Protein AF-O99640-F1 (afdb_monomer_lite)

InterPro domains:
  IPR000883 Cytochrome c oxidase subunit I [PF00115] (2-110)
  IPR000883 Cytochrome c oxidase subunit I [PR01165] (16-35)
  IPR000883 Cytochrome c oxidase subunit I [PR01165] (67-88)
  IPR000883 Cytochrome c oxidase subunit I [PTHR10422] (2-111)
  IPR023616 Cytochrome c oxidase-like, subunit I domain [PS50855] (1-111)
  IPR036927 Cytochrome c oxidase-like, subunit I superfamily [G3DSA:1.20.210.10] (1-111)
  IPR036927 Cytochrome c oxidase-like, subunit I superfamily [SSF81442] (1-111)

Structure (mmCIF, N/CA/C/O backbone):
data_AF-O99640-F1
#
_entry.id   AF-O99640-F1
#
loop_
_atom_site.group_PDB
_atom_site.id
_atom_site.type_symbol
_atom_site.label_atom_id
_atom_site.label_alt_id
_atom_site.label_comp_id
_atom_site.label_asym_id
_atom_site.label_entity_id
_atom_site.label_seq_id
_atom_site.pdbx_PDB_ins_code
_atom_site.Cartn_x
_atom_site.Cartn_y
_atom_site.Cartn_z
_atom_site.occupancy
_atom_site.B_iso_or_equiv
_atom_site.auth_seq_id
_atom_site.auth_comp_id
_atom_site.auth_asym_id
_atom_site.auth_atom_id
_atom_site.pdbx_PDB_model_num
ATOM 1 N N . ILE A 1 1 ? 5.731 -0.759 16.938 1.00 80.69 1 ILE A N 1
ATOM 2 C CA . ILE A 1 1 ? 4.527 -1.457 17.458 1.00 80.69 1 ILE A CA 1
ATOM 3 C C . ILE A 1 1 ? 4.908 -2.776 18.125 1.00 80.69 1 ILE A C 1
ATOM 5 O O . ILE A 1 1 ? 4.729 -2.868 19.325 1.00 80.69 1 ILE A O 1
ATOM 9 N N . MET A 1 2 ? 5.497 -3.751 17.421 1.00 82.88 2 MET A N 1
ATOM 10 C CA . MET A 1 2 ? 5.806 -5.064 18.022 1.00 82.88 2 MET A CA 1
ATOM 11 C C . MET A 1 2 ? 6.906 -5.028 19.103 1.00 82.88 2 MET A C 1
ATOM 13 O O . MET A 1 2 ? 6.717 -5.587 20.174 1.00 82.88 2 MET A O 1
ATOM 17 N N . MET A 1 3 ? 8.024 -4.329 18.862 1.00 84.38 3 MET A N 1
ATOM 18 C CA . MET A 1 3 ? 9.178 -4.340 19.784 1.00 84.38 3 MET A CA 1
ATOM 19 C C . MET A 1 3 ? 9.044 -3.413 21.000 1.00 84.38 3 MET A C 1
ATOM 21 O O . MET A 1 3 ? 9.563 -3.714 22.065 1.00 84.38 3 MET A O 1
ATOM 25 N N . MET A 1 4 ? 8.370 -2.271 20.844 1.00 85.25 4 MET A N 1
ATOM 26 C CA . MET A 1 4 ? 8.261 -1.238 21.891 1.00 85.25 4 MET A CA 1
ATOM 27 C C . MET A 1 4 ? 6.910 -1.277 22.622 1.00 85.25 4 MET A C 1
ATOM 29 O O . MET A 1 4 ? 6.537 -0.311 23.286 1.00 85.25 4 MET A O 1
ATOM 33 N N . LYS A 1 5 ? 6.141 -2.363 22.469 1.00 87.06 5 LYS A N 1
ATOM 34 C CA . LYS A 1 5 ? 4.891 -2.553 23.209 1.00 87.06 5 LYS A CA 1
ATOM 35 C C . LYS A 1 5 ? 5.214 -2.753 24.689 1.00 87.06 5 LYS A C 1
ATOM 37 O O . LYS A 1 5 ? 6.148 -3.476 25.022 1.00 87.06 5 LYS A O 1
ATOM 42 N N . ASN A 1 6 ? 4.406 -2.174 25.574 1.00 84.88 6 ASN A N 1
ATOM 43 C CA . ASN A 1 6 ? 4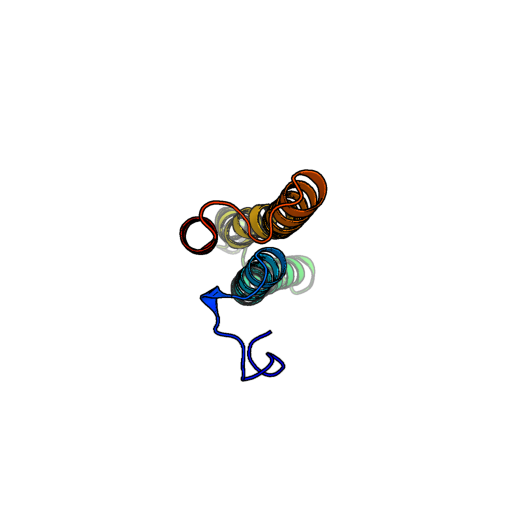.485 -2.509 26.990 1.00 84.88 6 ASN A CA 1
ATOM 44 C C . ASN A 1 6 ? 4.209 -4.012 27.179 1.00 84.88 6 ASN A C 1
ATOM 46 O O . ASN A 1 6 ? 3.172 -4.509 26.735 1.00 84.88 6 ASN A O 1
ATOM 50 N N . TYR A 1 7 ? 5.131 -4.732 27.818 1.00 80.44 7 TYR A N 1
ATOM 51 C CA . TYR A 1 7 ? 5.048 -6.189 27.972 1.00 80.44 7 TYR A CA 1
ATOM 52 C C . TYR A 1 7 ? 3.815 -6.645 28.763 1.00 80.44 7 TYR A C 1
ATOM 54 O O . TYR A 1 7 ? 3.377 -7.777 28.594 1.00 80.44 7 TYR A O 1
ATOM 62 N N . SER A 1 8 ? 3.234 -5.768 29.589 1.00 85.44 8 SER A N 1
ATOM 63 C CA . SER A 1 8 ? 2.024 -6.054 30.365 1.00 85.44 8 SER A CA 1
ATOM 64 C C . SER A 1 8 ? 0.724 -6.044 29.552 1.00 85.44 8 SER A C 1
ATOM 66 O O . SER A 1 8 ? -0.290 -6.524 30.052 1.00 85.44 8 SER A O 1
ATOM 68 N N . LEU A 1 9 ? 0.726 -5.497 28.330 1.00 84.94 9 LEU A N 1
ATOM 69 C CA . LEU A 1 9 ? -0.459 -5.426 27.473 1.00 84.94 9 LEU A CA 1
ATOM 70 C C . LEU A 1 9 ? -0.468 -6.575 26.465 1.00 84.94 9 LEU A C 1
ATOM 72 O O . LEU A 1 9 ? 0.485 -6.762 25.701 1.00 84.94 9 LEU A O 1
ATOM 76 N N . ASN A 1 10 ? -1.582 -7.299 26.381 1.00 86.06 10 ASN A N 1
ATOM 77 C CA . ASN A 1 10 ? -1.797 -8.268 25.307 1.00 86.06 10 ASN A CA 1
ATOM 78 C C . ASN A 1 10 ? -2.014 -7.553 23.964 1.00 86.06 10 ASN A C 1
ATOM 80 O O . ASN A 1 10 ? -2.363 -6.376 23.918 1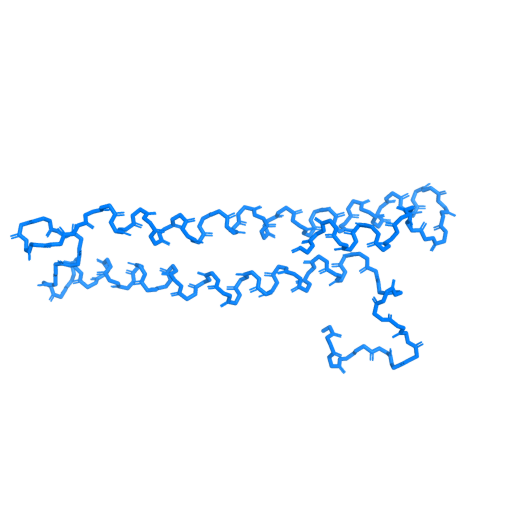.00 86.06 10 ASN A O 1
ATOM 84 N N . TYR A 1 11 ? -1.771 -8.246 22.847 1.00 84.19 11 TYR A N 1
ATOM 85 C CA . TYR A 1 11 ? -1.961 -7.656 21.512 1.00 84.19 11 TYR A CA 1
ATOM 86 C C . TYR A 1 11 ? -3.422 -7.257 21.247 1.00 84.19 11 TYR A C 1
ATOM 88 O O . TYR A 1 11 ? -3.676 -6.219 20.639 1.00 84.19 11 TYR A O 1
ATOM 96 N N . ASP A 1 12 ? -4.365 -8.001 21.817 1.00 83.50 12 ASP A N 1
ATOM 97 C CA . ASP A 1 12 ? -5.803 -7.728 21.729 1.00 83.50 12 ASP A CA 1
ATOM 98 C C . ASP A 1 12 ? -6.235 -6.466 22.491 1.00 83.50 12 ASP A C 1
ATOM 100 O O . ASP A 1 12 ? -7.320 -5.942 22.265 1.00 83.50 12 ASP A O 1
ATOM 104 N N . GLN A 1 13 ? -5.390 -5.968 23.399 1.00 83.75 13 GLN A N 1
ATOM 105 C CA . GLN A 1 13 ? -5.651 -4.782 24.225 1.00 83.75 13 GLN A CA 1
ATOM 106 C C . GLN A 1 13 ? -5.021 -3.511 23.644 1.00 83.75 13 GLN A C 1
ATOM 108 O O . GLN A 1 13 ? -5.107 -2.437 24.237 1.00 83.75 13 GLN A O 1
ATOM 113 N N . ILE A 1 14 ? -4.346 -3.617 22.499 1.00 88.38 14 ILE A N 1
ATOM 114 C CA . ILE A 1 14 ? -3.785 -2.460 21.809 1.00 88.38 14 ILE A CA 1
ATOM 115 C C . ILE A 1 14 ? -4.920 -1.681 21.134 1.00 88.38 14 ILE A C 1
ATOM 117 O O . ILE A 1 14 ? -5.827 -2.264 20.543 1.00 88.38 14 ILE A O 1
ATOM 121 N N . ASN A 1 15 ? -4.832 -0.349 21.166 1.00 88.75 15 ASN A N 1
ATOM 122 C CA . ASN A 1 15 ? -5.763 0.533 20.465 1.00 88.75 15 ASN A CA 1
ATOM 123 C C . ASN A 1 15 ? -5.879 0.191 18.969 1.00 88.75 15 ASN A C 1
ATOM 125 O O . ASN A 1 15 ? -4.867 0.002 18.287 1.00 88.75 15 ASN A O 1
ATOM 129 N N . LEU A 1 16 ? -7.102 0.255 18.436 1.00 91.88 16 LEU A N 1
ATOM 130 C CA . LEU A 1 16 ? -7.400 0.011 17.017 1.00 91.88 16 LEU A CA 1
ATOM 131 C C . LEU A 1 16 ? -6.588 0.883 16.062 1.00 91.88 16 LEU A C 1
ATOM 133 O O . LEU A 1 16 ? -6.171 0.400 15.018 1.00 91.88 16 LEU A O 1
ATOM 137 N N . PHE A 1 17 ? -6.283 2.128 16.437 1.00 93.38 17 PHE A N 1
ATOM 138 C CA . PHE A 1 17 ? -5.411 2.988 15.636 1.00 93.38 17 PHE A CA 1
ATOM 139 C C . PHE A 1 17 ? -3.994 2.420 15.475 1.00 93.38 17 PHE A C 1
ATOM 141 O O . PHE A 1 17 ? -3.406 2.462 14.397 1.00 93.38 17 PHE A O 1
ATOM 148 N N . SER A 1 18 ? -3.424 1.839 16.533 1.00 92.50 18 SER A N 1
ATOM 149 C CA . SER A 1 18 ? -2.108 1.214 16.409 1.00 92.50 18 SER A CA 1
ATOM 150 C C . SER A 1 18 ? -2.188 -0.077 15.592 1.00 92.50 18 SER A C 1
ATOM 152 O O . SER A 1 18 ? -1.229 -0.389 14.890 1.00 92.50 18 SER A O 1
ATOM 154 N N . TRP A 1 19 ? -3.303 -0.811 15.646 1.00 94.12 19 TRP A N 1
ATOM 155 C CA . TRP A 1 19 ? -3.544 -1.953 14.760 1.00 94.12 19 TRP A CA 1
ATOM 156 C C . TRP A 1 19 ? -3.654 -1.532 13.294 1.00 94.12 19 TRP A C 1
ATOM 158 O O . TRP A 1 19 ? -2.946 -2.097 12.461 1.00 94.12 19 TRP A O 1
ATOM 168 N N . SER A 1 20 ? -4.438 -0.494 12.986 1.00 95.38 20 SER A N 1
ATOM 169 C CA . SER A 1 20 ? -4.563 0.023 11.622 1.00 95.38 20 SER A CA 1
ATOM 170 C C . SER A 1 20 ? -3.209 0.463 11.072 1.00 95.38 20 SER A C 1
ATOM 172 O O . SER A 1 20 ? -2.852 0.088 9.961 1.00 95.38 20 SER A O 1
ATOM 174 N N . VAL A 1 21 ? -2.395 1.168 11.871 1.00 95.75 21 VAL A N 1
ATOM 175 C CA . VAL A 1 21 ? -1.041 1.569 11.455 1.00 95.75 21 VAL A CA 1
ATOM 176 C C . VAL A 1 21 ? -0.143 0.346 11.218 1.00 95.75 21 VAL A C 1
ATOM 178 O O . VAL A 1 21 ? 0.589 0.308 10.231 1.00 95.75 21 VAL A O 1
ATOM 181 N N . CYS A 1 22 ? -0.220 -0.688 12.061 1.00 94.94 22 CYS A N 1
ATOM 182 C CA . CYS A 1 22 ? 0.537 -1.929 11.860 1.00 94.94 22 CYS A CA 1
ATOM 183 C C . CYS A 1 22 ? 0.233 -2.563 10.492 1.00 94.94 22 CYS A C 1
ATOM 185 O O . CYS A 1 22 ? 1.152 -2.869 9.733 1.00 94.94 22 CYS A O 1
ATOM 187 N N . ILE A 1 23 ? -1.054 -2.687 10.156 1.00 95.62 23 ILE A N 1
ATOM 188 C CA . ILE A 1 23 ? -1.518 -3.273 8.892 1.00 95.62 23 ILE A CA 1
ATOM 189 C C . ILE A 1 23 ? -1.096 -2.398 7.708 1.00 95.62 23 ILE A C 1
ATOM 191 O O . ILE A 1 23 ? -0.564 -2.919 6.729 1.00 95.62 23 ILE A O 1
ATOM 195 N N . THR A 1 24 ? -1.212 -1.067 7.813 1.00 96.75 24 THR A N 1
ATOM 196 C CA . THR A 1 24 ? -0.735 -0.172 6.742 1.00 96.75 24 THR A CA 1
ATOM 197 C C . THR A 1 24 ? 0.756 -0.306 6.464 1.00 96.75 24 THR A C 1
ATOM 199 O O . THR A 1 24 ? 1.160 -0.260 5.307 1.00 96.75 24 THR A O 1
ATOM 202 N N . VAL A 1 25 ? 1.583 -0.514 7.493 1.00 96.44 25 VAL A N 1
ATOM 203 C CA . VAL A 1 25 ? 3.029 -0.697 7.314 1.00 96.44 25 VAL A CA 1
ATOM 204 C C . VAL A 1 25 ? 3.323 -2.021 6.610 1.00 96.44 25 VAL A C 1
ATOM 206 O O . VAL A 1 25 ? 4.193 -2.059 5.743 1.00 96.44 25 VAL A O 1
ATOM 209 N N . ILE A 1 26 ? 2.585 -3.087 6.933 1.00 96.75 26 ILE A N 1
ATOM 210 C CA . ILE A 1 26 ? 2.707 -4.377 6.239 1.00 96.75 26 ILE A CA 1
ATOM 211 C C . ILE A 1 26 ? 2.317 -4.225 4.760 1.00 96.75 26 ILE A C 1
ATOM 213 O O . ILE A 1 26 ? 3.073 -4.652 3.888 1.00 96.75 26 ILE A O 1
ATOM 217 N N . LEU A 1 27 ? 1.189 -3.567 4.467 1.00 96.88 27 LEU A N 1
ATOM 218 C CA . LEU A 1 27 ? 0.750 -3.299 3.092 1.00 96.88 27 LEU A CA 1
ATOM 219 C C . LEU A 1 27 ? 1.774 -2.462 2.319 1.00 96.88 27 LEU A C 1
ATOM 221 O O . LEU A 1 27 ? 2.103 -2.800 1.183 1.00 96.88 27 LEU A O 1
ATOM 225 N N . LEU A 1 28 ? 2.317 -1.404 2.928 1.00 96.62 28 LEU A N 1
ATOM 226 C CA . LEU A 1 28 ? 3.359 -0.572 2.321 1.00 96.62 28 LEU A CA 1
ATOM 227 C C . LEU A 1 28 ? 4.618 -1.384 2.011 1.00 96.62 28 LEU A C 1
ATOM 229 O O . LEU A 1 28 ? 5.135 -1.297 0.901 1.00 96.62 28 LEU A O 1
ATOM 233 N N . LEU A 1 29 ? 5.091 -2.194 2.962 1.00 97.06 29 LEU A N 1
ATOM 234 C CA . LEU A 1 29 ? 6.303 -3.000 2.799 1.00 97.06 29 LEU A CA 1
ATOM 235 C C . LEU A 1 29 ? 6.185 -3.988 1.630 1.00 97.06 29 LEU A C 1
ATOM 237 O O . LEU A 1 29 ? 7.157 -4.196 0.909 1.00 97.06 29 LEU A O 1
ATOM 241 N N . LEU A 1 30 ? 5.003 -4.580 1.440 1.00 96.88 30 LEU A N 1
ATOM 242 C CA . LEU A 1 30 ? 4.748 -5.545 0.368 1.00 96.88 30 LEU A CA 1
ATOM 243 C C . LEU A 1 30 ? 4.469 -4.879 -0.988 1.00 96.88 30 LEU A C 1
ATOM 245 O O . LEU A 1 30 ? 4.858 -5.422 -2.020 1.00 96.88 30 LEU A O 1
ATOM 249 N N . SER A 1 31 ? 3.805 -3.721 -1.005 1.00 96.31 31 SER A N 1
ATOM 250 C CA . SER A 1 31 ? 3.331 -3.087 -2.247 1.00 96.31 31 SER A CA 1
ATOM 251 C C . SER A 1 31 ? 4.317 -2.084 -2.857 1.00 96.31 31 SER A C 1
ATOM 253 O O . SER A 1 31 ? 4.457 -2.036 -4.080 1.00 96.31 31 SER A O 1
ATOM 255 N N . LEU A 1 32 ? 5.045 -1.308 -2.043 1.00 96.44 32 LEU A N 1
ATOM 256 C CA . LEU A 1 32 ? 5.968 -0.274 -2.536 1.00 96.44 32 LEU A CA 1
ATOM 257 C C . LEU A 1 32 ? 7.096 -0.801 -3.441 1.00 96.44 32 LEU A C 1
ATOM 259 O O . LEU A 1 32 ? 7.389 -0.136 -4.440 1.00 96.44 32 LEU A O 1
ATOM 263 N N . PRO A 1 33 ? 7.736 -1.959 -3.166 1.00 97.69 33 PRO A N 1
ATOM 264 C CA . PRO A 1 33 ? 8.794 -2.475 -4.034 1.00 97.69 33 PRO A CA 1
ATOM 265 C C . PRO A 1 33 ? 8.319 -2.731 -5.468 1.00 97.69 33 PRO A C 1
ATOM 267 O O . PRO A 1 33 ? 9.084 -2.539 -6.413 1.00 97.69 33 PRO A O 1
ATOM 270 N N . VAL A 1 34 ? 7.051 -3.118 -5.642 1.00 97.94 34 VAL A N 1
ATOM 271 C CA . VAL A 1 34 ? 6.470 -3.403 -6.960 1.00 97.94 34 VAL A CA 1
ATOM 272 C C . VAL A 1 34 ? 6.308 -2.123 -7.775 1.00 97.94 34 VAL A C 1
ATOM 274 O O . VAL A 1 34 ? 6.715 -2.087 -8.937 1.00 97.94 34 VAL A O 1
ATOM 277 N N . LEU A 1 35 ? 5.806 -1.045 -7.162 1.00 97.44 35 LEU A N 1
ATOM 278 C CA . LEU A 1 35 ? 5.726 0.257 -7.827 1.00 97.44 35 LEU A CA 1
ATOM 279 C C . LEU A 1 35 ? 7.120 0.791 -8.181 1.00 97.44 35 LEU A C 1
ATOM 281 O O . LEU A 1 35 ? 7.333 1.270 -9.296 1.00 97.44 35 LEU A O 1
ATOM 285 N N . ALA A 1 36 ? 8.076 0.693 -7.253 1.00 98.00 36 ALA A N 1
ATOM 286 C CA . ALA A 1 36 ? 9.453 1.115 -7.503 1.00 98.00 36 ALA A CA 1
ATOM 287 C C . ALA A 1 36 ? 10.063 0.352 -8.694 1.00 98.00 36 ALA A C 1
ATOM 289 O O . ALA A 1 36 ? 10.689 0.961 -9.565 1.00 98.00 36 ALA A O 1
ATOM 290 N N . GLY A 1 37 ? 9.817 -0.958 -8.788 1.00 98.06 37 GLY A N 1
ATOM 291 C CA . GLY A 1 37 ? 10.162 -1.775 -9.953 1.00 98.06 37 GLY A CA 1
ATOM 292 C C . GLY A 1 37 ? 9.504 -1.284 -11.248 1.00 98.06 37 GLY A C 1
ATOM 293 O O . GLY A 1 37 ? 10.180 -1.098 -12.256 1.00 98.06 37 GLY A O 1
ATOM 294 N N . ALA A 1 38 ? 8.199 -1.005 -11.228 1.00 97.44 38 ALA A N 1
ATOM 295 C CA . ALA A 1 38 ? 7.467 -0.520 -12.402 1.00 97.44 38 ALA A CA 1
ATOM 296 C C . ALA A 1 38 ? 8.005 0.820 -12.930 1.00 97.44 38 ALA A C 1
ATOM 298 O O . ALA A 1 38 ? 8.232 0.980 -14.130 1.00 97.44 38 ALA A O 1
ATOM 299 N N . ILE A 1 39 ? 8.237 1.783 -12.033 1.00 97.88 39 ILE A N 1
ATOM 300 C CA . ILE A 1 39 ? 8.739 3.115 -12.395 1.00 97.88 39 ILE A CA 1
ATOM 301 C C . ILE A 1 39 ? 10.190 3.038 -12.874 1.00 97.88 39 ILE A C 1
ATOM 303 O O . ILE A 1 39 ? 10.545 3.721 -13.832 1.00 97.88 39 ILE A O 1
ATOM 307 N N . THR A 1 40 ? 11.030 2.206 -12.251 1.00 98.06 40 THR A N 1
ATOM 308 C CA . THR A 1 40 ? 12.413 2.012 -12.716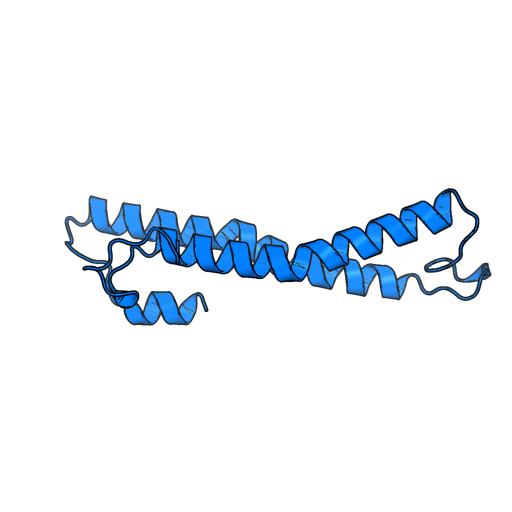 1.00 98.06 40 THR A CA 1
ATOM 309 C C . THR A 1 40 ? 12.450 1.388 -14.105 1.00 98.06 40 THR A C 1
ATOM 311 O O . THR A 1 40 ? 13.116 1.945 -14.970 1.00 98.06 40 THR A O 1
ATOM 314 N N . MET A 1 41 ? 11.677 0.332 -14.375 1.00 97.81 41 MET A N 1
ATOM 315 C CA . MET A 1 41 ? 11.555 -0.228 -15.731 1.00 97.81 41 MET A CA 1
ATOM 316 C C . MET A 1 41 ? 11.097 0.828 -16.747 1.00 97.81 41 MET A C 1
ATOM 318 O O . MET A 1 41 ? 11.685 0.947 -17.819 1.00 97.81 41 MET A O 1
ATOM 322 N N . LEU A 1 42 ? 10.127 1.673 -16.382 1.00 97.62 42 LEU A N 1
ATOM 323 C CA . LEU A 1 42 ? 9.653 2.751 -17.254 1.00 97.62 42 LEU A CA 1
ATOM 324 C C . LEU A 1 42 ? 10.743 3.803 -17.509 1.00 97.62 42 LEU A C 1
ATOM 326 O O . LEU A 1 42 ? 10.869 4.330 -18.613 1.00 97.62 42 LEU A O 1
ATOM 330 N N . LEU A 1 43 ? 11.543 4.127 -16.492 1.00 98.31 43 LEU A N 1
ATOM 331 C CA . LEU A 1 43 ? 12.667 5.052 -16.617 1.00 98.31 43 LEU A CA 1
ATOM 332 C C . LEU A 1 43 ? 13.752 4.477 -17.538 1.00 98.31 43 LEU A C 1
ATOM 334 O O . LEU A 1 43 ? 14.343 5.231 -18.314 1.00 98.31 43 LEU A O 1
ATOM 338 N N . PHE A 1 44 ? 13.979 3.163 -17.486 1.00 97.75 44 PHE A N 1
ATOM 339 C CA . PHE A 1 44 ? 14.885 2.452 -18.385 1.00 97.75 44 PHE A CA 1
ATOM 340 C C . PHE A 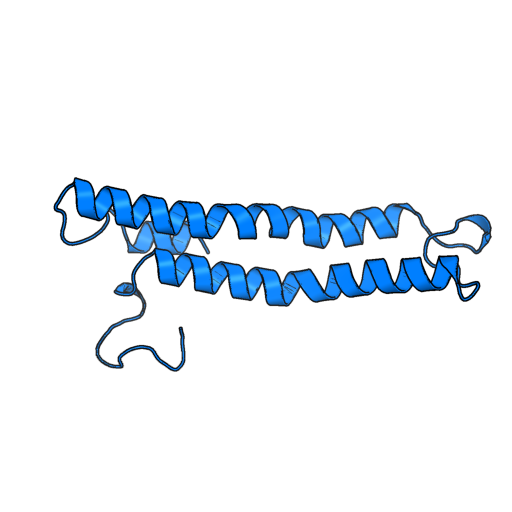1 44 ? 14.402 2.459 -19.836 1.00 97.75 44 PHE A C 1
ATOM 342 O O . PHE A 1 44 ? 15.190 2.805 -20.718 1.00 97.75 44 PHE A O 1
ATOM 349 N N . ASP A 1 45 ? 13.112 2.227 -20.081 1.00 96.94 45 ASP A N 1
ATOM 350 C CA . ASP A 1 45 ? 12.561 2.295 -21.441 1.00 96.94 45 ASP A CA 1
ATOM 351 C C . ASP A 1 45 ? 12.706 3.700 -22.035 1.00 96.94 45 ASP A C 1
ATOM 353 O O . ASP A 1 45 ? 12.996 3.869 -23.217 1.00 96.94 45 ASP A O 1
ATOM 357 N N . ARG A 1 46 ? 12.579 4.736 -21.198 1.00 96.25 46 ARG A N 1
ATOM 358 C CA . ARG A 1 46 ? 12.684 6.133 -21.643 1.00 96.25 46 ARG A CA 1
ATOM 359 C C . ARG A 1 46 ? 14.112 6.623 -21.869 1.00 96.25 46 ARG A C 1
ATOM 361 O O . ARG A 1 46 ? 14.295 7.519 -22.686 1.00 96.25 46 ARG A O 1
ATOM 368 N N . ASN A 1 47 ? 15.094 6.118 -21.119 1.00 97.38 47 ASN A N 1
ATOM 369 C CA . ASN A 1 47 ? 16.434 6.722 -21.065 1.00 97.38 47 ASN A CA 1
ATOM 370 C C . ASN A 1 47 ? 17.581 5.777 -21.449 1.00 97.38 47 ASN A C 1
ATOM 372 O O . ASN A 1 47 ? 18.670 6.252 -21.760 1.00 97.38 47 ASN A O 1
ATOM 376 N N . PHE A 1 48 ? 17.366 4.461 -21.413 1.00 96.50 48 PHE A N 1
ATOM 377 C CA . PHE A 1 48 ? 18.412 3.450 -21.597 1.00 96.50 48 PHE A CA 1
ATOM 378 C C . PHE A 1 48 ? 18.113 2.469 -22.745 1.00 96.50 48 PHE A C 1
ATOM 380 O O . PHE A 1 48 ? 18.782 1.444 -22.854 1.00 96.50 48 PHE A O 1
ATOM 387 N N . ASN A 1 49 ? 17.155 2.797 -23.624 1.00 94.69 49 ASN A N 1
ATOM 388 C CA . ASN A 1 49 ? 16.762 1.997 -24.794 1.00 94.69 49 ASN A CA 1
ATOM 389 C C . ASN A 1 49 ? 16.380 0.540 -24.459 1.00 94.69 49 ASN A C 1
ATOM 391 O O . ASN A 1 49 ? 16.594 -0.363 -25.270 1.00 94.69 49 ASN A O 1
ATOM 395 N N . THR A 1 50 ? 15.836 0.292 -23.264 1.00 96.56 50 THR A N 1
ATOM 396 C CA . THR A 1 50 ? 15.167 -0.984 -22.972 1.00 96.56 50 THR A CA 1
ATOM 397 C C . THR A 1 50 ? 13.749 -0.979 -23.545 1.00 96.56 50 THR A C 1
ATOM 399 O O . THR A 1 50 ? 13.269 0.042 -24.032 1.00 96.56 50 THR A O 1
ATOM 402 N N . SER A 1 51 ? 13.090 -2.136 -23.531 1.00 96.44 51 SER A N 1
ATOM 403 C CA . SER A 1 51 ? 11.734 -2.305 -24.068 1.00 96.44 51 SER A CA 1
ATOM 404 C C . SER A 1 51 ? 10.893 -3.239 -23.194 1.00 96.44 51 SER A C 1
ATOM 406 O O . SER A 1 51 ? 10.357 -4.242 -23.655 1.00 96.44 51 SER A O 1
ATOM 408 N N . PHE A 1 52 ? 10.776 -2.926 -21.903 1.00 96.75 52 PHE A N 1
ATOM 409 C CA . PHE A 1 52 ? 9.898 -3.661 -20.986 1.00 96.75 52 PHE A CA 1
ATOM 410 C C . PHE A 1 52 ? 8.415 -3.479 -21.347 1.00 96.75 52 PHE A C 1
ATOM 412 O O . PHE A 1 52 ? 7.646 -4.441 -21.313 1.00 96.75 52 PHE A O 1
ATOM 419 N N . PHE A 1 53 ? 8.017 -2.259 -21.713 1.00 97.38 53 PHE A N 1
ATOM 420 C CA . PHE A 1 53 ? 6.627 -1.883 -21.986 1.00 97.38 53 PHE A CA 1
ATOM 421 C C . PHE A 1 53 ? 6.371 -1.458 -23.438 1.00 97.38 53 PHE A C 1
ATOM 423 O O . PHE A 1 53 ? 5.218 -1.232 -23.793 1.00 97.38 53 PHE A O 1
ATOM 430 N N . ASP A 1 54 ? 7.406 -1.329 -24.275 1.00 95.44 54 ASP A N 1
ATOM 431 C CA . ASP A 1 54 ? 7.270 -0.923 -25.682 1.00 95.44 54 ASP A CA 1
ATOM 432 C C . ASP A 1 54 ? 7.000 -2.132 -26.608 1.00 95.44 54 ASP A C 1
ATOM 434 O O . ASP A 1 54 ? 7.891 -2.975 -26.778 1.00 95.44 54 ASP A O 1
ATOM 438 N N . PRO A 1 55 ? 5.826 -2.212 -27.273 1.00 94.62 55 PRO A N 1
ATOM 439 C CA . PRO A 1 55 ? 5.505 -3.289 -28.211 1.00 94.62 55 PRO A CA 1
ATOM 440 C C . PRO A 1 55 ? 6.483 -3.412 -29.380 1.00 94.62 55 PRO A C 1
ATOM 442 O O . PRO A 1 55 ? 6.667 -4.510 -29.905 1.00 94.62 55 PRO A O 1
ATOM 445 N N . MET A 1 56 ? 7.123 -2.314 -29.803 1.00 94.56 56 MET A N 1
ATOM 446 C CA . MET A 1 56 ? 8.073 -2.341 -30.922 1.00 94.56 56 MET A CA 1
ATOM 447 C C . MET A 1 56 ? 9.337 -3.147 -30.591 1.00 94.56 56 MET A C 1
ATOM 449 O O . MET A 1 56 ? 9.950 -3.716 -31.493 1.00 94.56 56 MET A O 1
ATOM 453 N N . GLY A 1 57 ? 9.704 -3.228 -29.307 1.00 92.75 57 GLY A N 1
ATOM 454 C CA . GLY A 1 57 ? 10.806 -4.053 -28.803 1.00 92.75 57 GLY A CA 1
ATOM 455 C C . GLY A 1 57 ? 10.372 -5.403 -28.220 1.00 92.75 57 GLY A C 1
ATOM 456 O O . GLY A 1 57 ? 11.214 -6.137 -27.711 1.00 92.75 57 GLY A O 1
ATOM 457 N N . GLY A 1 58 ? 9.081 -5.749 -28.306 1.00 94.06 58 GLY A N 1
ATOM 458 C CA . GLY A 1 58 ? 8.517 -6.985 -27.751 1.00 94.06 58 GLY A CA 1
ATOM 459 C C . GLY A 1 58 ? 8.030 -6.887 -26.300 1.00 94.06 58 GLY A C 1
ATOM 460 O O . GLY A 1 58 ? 7.678 -7.914 -25.720 1.00 94.06 58 GLY A O 1
ATOM 461 N N . GLY A 1 59 ? 8.000 -5.684 -25.719 1.00 96.12 59 GLY A N 1
ATOM 462 C CA . GLY A 1 59 ? 7.408 -5.412 -24.409 1.00 96.12 59 GLY A CA 1
ATOM 463 C C . GLY A 1 59 ? 5.877 -5.364 -24.434 1.00 96.12 59 GLY A C 1
ATOM 464 O O . GLY A 1 59 ? 5.252 -5.363 -25.496 1.00 96.12 59 GLY A O 1
ATOM 465 N N . ASP A 1 60 ? 5.262 -5.296 -23.250 1.00 97.19 60 ASP A N 1
ATOM 466 C CA . ASP A 1 60 ? 3.800 -5.263 -23.098 1.00 97.19 60 ASP A CA 1
ATOM 467 C C . ASP A 1 60 ? 3.340 -4.089 -22.207 1.00 97.19 60 ASP A C 1
ATOM 469 O O . ASP A 1 60 ? 3.603 -4.087 -21.000 1.00 97.19 60 ASP A O 1
ATOM 473 N N . PRO A 1 61 ? 2.600 -3.100 -22.742 1.00 95.62 61 PRO A N 1
ATOM 474 C CA . PRO A 1 61 ? 2.019 -2.014 -21.952 1.00 95.62 61 PRO A CA 1
ATOM 475 C C . PRO A 1 61 ? 1.052 -2.483 -20.851 1.00 95.62 61 PRO A C 1
ATOM 477 O O . PRO A 1 61 ? 0.859 -1.778 -19.857 1.00 95.62 61 PRO A O 1
ATOM 480 N N . ILE A 1 62 ? 0.423 -3.654 -21.004 1.00 98.00 62 ILE A N 1
ATOM 481 C CA . ILE A 1 62 ? -0.521 -4.211 -20.020 1.00 98.00 62 ILE A CA 1
ATOM 482 C C . ILE A 1 62 ? 0.226 -4.662 -18.758 1.00 98.00 62 ILE A C 1
ATOM 484 O O . ILE A 1 62 ? -0.299 -4.530 -17.649 1.00 98.00 62 ILE A O 1
ATOM 488 N N . LEU A 1 63 ? 1.486 -5.089 -18.887 1.00 97.25 63 LEU A N 1
ATOM 489 C CA . LEU A 1 63 ? 2.340 -5.406 -17.741 1.00 97.25 63 LEU A CA 1
ATOM 490 C C . LEU A 1 63 ? 2.473 -4.208 -16.793 1.00 97.25 63 LEU A C 1
ATOM 492 O O . LEU A 1 63 ? 2.366 -4.375 -15.577 1.00 97.25 63 LEU A O 1
ATOM 496 N N . TYR A 1 64 ? 2.642 -2.993 -17.329 1.00 97.44 64 TYR A N 1
ATOM 497 C CA . TYR A 1 64 ? 2.700 -1.787 -16.500 1.00 97.44 64 TYR A CA 1
ATOM 498 C C . TYR A 1 64 ? 1.400 -1.583 -15.718 1.00 97.44 64 TYR A C 1
ATOM 500 O O . TYR A 1 64 ? 1.445 -1.252 -14.536 1.00 97.44 64 TYR A O 1
ATOM 508 N N . GLN A 1 65 ? 0.242 -1.831 -16.341 1.00 97.56 65 GLN A N 1
ATOM 509 C CA . GLN A 1 65 ? -1.051 -1.725 -15.659 1.00 97.56 65 GLN A CA 1
ATOM 510 C C . GLN A 1 65 ? -1.154 -2.717 -14.502 1.00 97.56 65 GLN A C 1
ATOM 512 O O . GLN A 1 65 ? -1.588 -2.334 -13.418 1.00 97.56 65 GLN A O 1
ATOM 517 N N . HIS A 1 66 ? -0.720 -3.965 -14.698 1.00 98.00 66 HIS A N 1
ATOM 518 C CA . HIS A 1 66 ? -0.707 -4.958 -13.626 1.00 98.00 66 HIS A CA 1
ATOM 519 C C . HIS A 1 66 ? 0.199 -4.541 -12.469 1.00 98.00 66 HIS A C 1
ATOM 521 O O . HIS A 1 66 ? -0.235 -4.590 -11.321 1.00 98.00 66 HIS A O 1
ATOM 527 N N . LEU A 1 67 ? 1.424 -4.090 -12.749 1.00 97.56 67 LEU A N 1
ATOM 528 C CA . LEU A 1 67 ? 2.356 -3.654 -11.706 1.00 97.56 67 LEU A CA 1
ATOM 529 C C . LEU A 1 67 ? 1.863 -2.398 -10.979 1.00 97.56 67 LEU A C 1
ATOM 531 O O . LEU A 1 67 ? 1.971 -2.306 -9.757 1.00 97.56 67 LEU A O 1
ATOM 535 N N . PHE A 1 68 ? 1.288 -1.450 -11.721 1.00 97.62 68 PHE A N 1
ATOM 536 C CA . PHE A 1 68 ? 0.721 -0.232 -11.159 1.00 97.62 68 PHE A CA 1
ATOM 537 C C . PHE A 1 68 ? -0.468 -0.548 -10.252 1.00 97.62 68 PHE A C 1
ATOM 539 O O . PHE A 1 68 ? -0.483 -0.124 -9.101 1.00 97.62 68 PHE A O 1
ATOM 546 N N . TRP A 1 69 ? -1.439 -1.335 -10.721 1.00 97.81 69 TRP A N 1
ATOM 547 C CA . TRP A 1 69 ? -2.633 -1.667 -9.939 1.00 97.81 69 TRP A CA 1
ATOM 548 C C . TRP A 1 69 ? -2.369 -2.653 -8.802 1.00 97.81 69 TRP A C 1
ATOM 550 O O . TRP A 1 69 ? -3.083 -2.606 -7.798 1.00 97.81 69 TRP A O 1
ATOM 560 N N . PHE A 1 70 ? -1.320 -3.478 -8.901 1.00 97.31 70 PHE A N 1
ATOM 561 C CA . PHE A 1 70 ? -0.841 -4.283 -7.777 1.00 97.31 70 PHE A CA 1
ATOM 562 C C . PHE A 1 70 ? -0.461 -3.408 -6.578 1.00 97.31 70 PHE A C 1
ATOM 564 O O . PHE A 1 70 ? -0.692 -3.808 -5.443 1.00 97.31 70 PHE A O 1
ATOM 571 N N . PHE A 1 71 ? 0.077 -2.207 -6.814 1.00 97.50 71 PHE A N 1
ATOM 572 C CA . PHE A 1 71 ? 0.295 -1.205 -5.769 1.00 97.50 71 PHE A CA 1
ATOM 573 C C . PHE A 1 71 ? -0.940 -0.323 -5.523 1.00 97.50 71 PHE A C 1
ATOM 575 O O . PHE A 1 71 ? -1.296 -0.078 -4.373 1.00 97.50 71 PHE A O 1
ATOM 582 N N . GLY A 1 72 ? -1.618 0.125 -6.580 1.00 96.69 72 GLY A N 1
ATOM 583 C CA . GLY A 1 72 ? -2.689 1.120 -6.491 1.00 96.69 72 GLY A CA 1
ATOM 584 C C . GLY A 1 72 ? -3.902 0.657 -5.681 1.00 96.69 72 GLY A C 1
ATOM 585 O O . GLY A 1 72 ? -4.519 1.460 -4.984 1.00 96.69 72 GLY A O 1
ATOM 586 N N . HIS A 1 73 ? -4.242 -0.638 -5.708 1.00 96.00 73 HIS A N 1
ATOM 587 C CA . HIS A 1 73 ? -5.327 -1.146 -4.864 1.00 96.00 73 HIS A CA 1
ATOM 588 C C . HIS A 1 73 ? -4.942 -1.202 -3.368 1.00 96.00 73 HIS A C 1
ATOM 590 O O . HIS A 1 73 ? -5.693 -0.676 -2.548 1.00 96.00 73 HIS A O 1
ATOM 596 N N . PRO A 1 74 ? -3.773 -1.737 -2.966 1.00 97.50 74 PRO A N 1
ATOM 597 C CA . PRO A 1 74 ? -3.253 -1.553 -1.608 1.00 97.50 74 PRO A CA 1
ATOM 598 C C . PRO A 1 74 ? -3.135 -0.091 -1.160 1.00 97.50 74 PRO A C 1
ATOM 600 O O . PRO A 1 74 ? -3.427 0.203 -0.002 1.00 97.50 74 PRO A O 1
ATOM 603 N N . GLU A 1 75 ? -2.744 0.828 -2.048 1.00 97.69 75 GLU A N 1
ATOM 604 C CA . GLU A 1 75 ? -2.573 2.252 -1.728 1.00 97.69 75 GLU A CA 1
ATOM 605 C C . GLU A 1 75 ? -3.862 2.878 -1.187 1.00 97.69 75 GLU A C 1
ATOM 607 O O . GLU A 1 75 ? -3.843 3.539 -0.146 1.00 97.69 75 GLU A O 1
ATOM 612 N N . VAL A 1 76 ? -5.006 2.614 -1.824 1.00 97.62 76 VAL A N 1
ATOM 613 C CA . VAL A 1 76 ? -6.283 3.150 -1.331 1.00 97.62 76 VAL A CA 1
ATOM 614 C C . VAL A 1 76 ? -6.659 2.588 0.047 1.00 97.62 76 VAL A C 1
ATOM 616 O O . VAL A 1 76 ? -7.257 3.309 0.849 1.00 97.62 76 VAL A O 1
ATOM 619 N N . TYR A 1 77 ? -6.250 1.356 0.387 1.00 97.12 77 TYR A N 1
ATOM 620 C CA . TYR A 1 77 ? -6.420 0.821 1.745 1.00 97.12 77 TYR A CA 1
ATOM 621 C C . TYR A 1 77 ? -5.473 1.465 2.756 1.00 97.12 77 TYR A C 1
ATOM 623 O O . TYR A 1 77 ? -5.879 1.763 3.880 1.00 97.12 77 TYR A O 1
ATOM 631 N N . ILE A 1 78 ? -4.222 1.716 2.363 1.00 97.00 78 ILE A N 1
ATOM 632 C CA . ILE A 1 78 ? -3.237 2.408 3.203 1.00 97.00 78 ILE A CA 1
ATOM 633 C C . ILE A 1 78 ? -3.755 3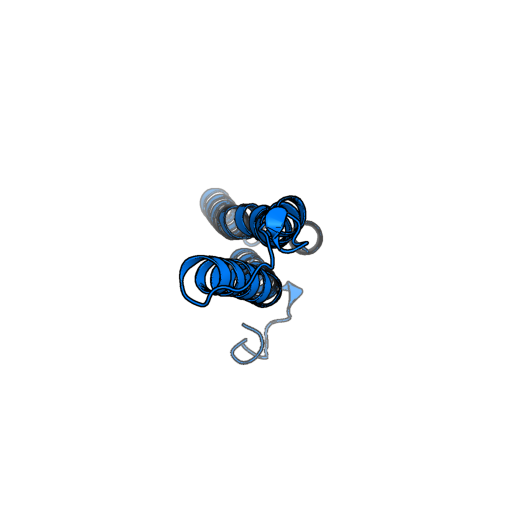.794 3.606 1.00 97.00 78 ILE A C 1
ATOM 635 O O . ILE A 1 78 ? -3.572 4.205 4.751 1.00 97.00 78 ILE A O 1
ATOM 639 N N . LEU A 1 79 ? -4.445 4.489 2.698 1.00 96.31 79 LEU A N 1
ATOM 640 C CA . LEU A 1 79 ? -5.037 5.796 2.976 1.00 96.31 79 LEU A CA 1
ATOM 641 C C . LEU A 1 79 ? -6.243 5.718 3.927 1.00 96.31 79 LEU A C 1
ATOM 643 O O . LEU A 1 79 ? -6.392 6.587 4.787 1.00 96.31 79 LEU A O 1
ATOM 647 N N . ILE A 1 80 ? -7.100 4.697 3.808 1.00 97.25 80 ILE A N 1
ATOM 648 C CA . ILE A 1 80 ? -8.355 4.635 4.578 1.00 97.25 80 ILE A CA 1
ATOM 649 C C . ILE A 1 80 ? -8.216 3.970 5.956 1.00 97.25 80 ILE A C 1
ATOM 651 O O . ILE A 1 80 ? -8.891 4.384 6.901 1.00 97.25 80 ILE A O 1
ATOM 655 N N . LEU A 1 81 ? -7.331 2.979 6.117 1.00 96.75 81 LEU A N 1
ATOM 656 C CA . LEU A 1 81 ? -7.203 2.199 7.358 1.00 96.75 81 LEU A CA 1
ATOM 657 C C . LEU A 1 81 ? -6.877 3.058 8.598 1.00 96.75 81 LEU A C 1
ATOM 659 O O . LEU A 1 81 ? -7.555 2.898 9.616 1.00 96.75 81 LEU A O 1
ATOM 663 N N . PRO A 1 82 ? -5.919 4.009 8.564 1.00 95.31 82 PRO A N 1
ATOM 664 C CA . PRO A 1 82 ? -5.676 4.908 9.693 1.00 95.31 82 PRO A CA 1
ATOM 665 C C . PRO A 1 82 ? -6.878 5.813 9.978 1.00 95.31 82 PRO A C 1
ATOM 667 O O . PRO A 1 82 ? -7.116 6.162 11.132 1.00 95.31 82 PRO A O 1
ATOM 670 N N . GLY A 1 83 ? -7.662 6.147 8.946 1.00 96.06 83 GLY A N 1
ATOM 671 C CA . GLY A 1 83 ? -8.931 6.859 9.080 1.00 96.06 83 GLY A CA 1
ATOM 672 C C . GLY A 1 83 ? -9.942 6.073 9.915 1.00 96.06 83 GLY A C 1
ATOM 673 O O . GLY A 1 83 ? -10.512 6.623 10.856 1.00 96.06 83 GLY A O 1
ATOM 674 N N . PHE A 1 84 ? -10.103 4.771 9.657 1.00 94.75 84 PHE A N 1
ATOM 675 C CA . PHE A 1 84 ? -10.933 3.897 10.497 1.00 94.75 84 PHE A CA 1
ATOM 676 C C . PHE A 1 84 ? -10.405 3.802 11.933 1.00 94.75 84 PHE A C 1
ATOM 678 O O . PHE A 1 84 ? -11.181 3.898 12.888 1.00 94.75 84 PHE A O 1
ATOM 685 N N . GLY A 1 85 ? -9.083 3.705 12.098 1.00 94.12 85 GLY A N 1
ATOM 686 C CA . GLY A 1 85 ? -8.429 3.741 13.404 1.00 94.12 85 GLY A CA 1
ATOM 687 C C . GLY A 1 85 ? -8.742 5.020 14.190 1.00 94.12 85 GLY A C 1
ATOM 688 O O . GLY A 1 85 ? -9.148 4.940 15.350 1.00 94.12 85 GLY A O 1
ATOM 689 N N . LEU A 1 86 ? -8.629 6.190 13.557 1.00 95.31 86 LEU A N 1
ATOM 690 C CA . LEU A 1 86 ? -8.929 7.489 14.173 1.00 95.31 86 LEU A CA 1
ATOM 691 C C . LEU A 1 86 ? -10.408 7.629 14.537 1.00 95.31 86 LEU A C 1
ATOM 693 O O . LEU A 1 86 ? -10.727 7.997 15.667 1.00 95.31 86 LEU A O 1
ATOM 697 N N . ILE A 1 87 ? -11.314 7.288 13.617 1.00 94.94 87 ILE A N 1
ATOM 698 C CA . ILE A 1 87 ? -12.762 7.347 13.863 1.00 94.94 87 ILE A CA 1
ATOM 699 C C . ILE A 1 87 ? -13.136 6.465 15.060 1.00 94.94 87 ILE A C 1
ATOM 701 O O . ILE A 1 87 ? -13.902 6.895 15.922 1.00 94.94 87 ILE A O 1
ATOM 705 N N . SER A 1 88 ? -12.549 5.269 15.170 1.00 92.56 88 SER A N 1
ATOM 706 C CA . SER A 1 88 ? -12.814 4.370 16.299 1.00 92.56 88 SER A CA 1
ATOM 707 C C . SER A 1 88 ? -12.411 4.980 17.651 1.00 92.56 88 SER A C 1
ATOM 709 O O . SER A 1 88 ? -13.141 4.832 18.633 1.00 92.56 88 SER A O 1
ATOM 711 N N . GLN A 1 89 ? -11.299 5.725 17.697 1.00 92.00 89 GLN A N 1
ATOM 712 C CA . GLN A 1 89 ? -10.841 6.413 18.907 1.00 92.00 89 GLN A CA 1
ATOM 713 C C . GLN A 1 89 ? -11.719 7.618 19.253 1.00 92.00 89 GLN A C 1
ATOM 715 O O . GLN A 1 89 ? -12.053 7.802 20.423 1.00 92.00 89 GLN A O 1
ATOM 720 N N . ILE A 1 90 ? -12.130 8.405 18.253 1.00 93.62 90 ILE A N 1
ATOM 721 C CA . ILE A 1 90 ? -13.025 9.554 18.451 1.00 93.62 90 ILE A CA 1
ATOM 722 C C . ILE A 1 90 ? -14.370 9.075 19.003 1.00 93.62 90 ILE A C 1
ATOM 724 O O . ILE A 1 90 ? -14.818 9.568 20.031 1.00 93.62 90 ILE A O 1
ATOM 728 N N . ILE A 1 91 ? -14.983 8.058 18.387 1.00 92.69 91 ILE A N 1
ATOM 729 C CA . ILE A 1 91 ? -16.274 7.517 18.840 1.00 92.69 91 ILE A CA 1
ATOM 730 C C . ILE A 1 91 ? -16.174 6.970 20.267 1.00 92.69 91 ILE A C 1
ATOM 732 O O . ILE A 1 91 ? -17.089 7.183 21.063 1.00 92.69 91 ILE A O 1
ATOM 736 N N . MET A 1 92 ? -15.082 6.277 20.607 1.00 92.31 92 MET A N 1
ATOM 737 C CA . MET A 1 92 ? -14.848 5.779 21.966 1.00 92.31 92 MET A CA 1
ATOM 738 C C . MET A 1 92 ? -14.822 6.924 22.984 1.00 92.31 92 MET A C 1
ATOM 740 O O . MET A 1 92 ? -15.495 6.836 24.013 1.00 92.31 92 MET A O 1
ATOM 744 N N . ASN A 1 93 ? -14.084 7.992 22.665 1.00 91.94 93 ASN A N 1
ATOM 745 C CA . ASN A 1 93 ? -13.930 9.160 23.523 1.00 91.94 93 ASN A CA 1
ATOM 746 C C . ASN A 1 93 ? -15.252 9.922 23.696 1.00 91.94 93 ASN A C 1
ATOM 748 O O . ASN A 1 93 ? -15.675 10.157 24.825 1.00 91.94 93 ASN A O 1
ATOM 752 N N . GLU A 1 94 ? -15.949 10.221 22.597 1.00 93.12 94 GLU A N 1
ATOM 753 C CA . GLU A 1 94 ? -17.233 10.939 22.619 1.00 93.12 94 GLU A CA 1
ATOM 754 C C . GLU A 1 94 ? -18.352 10.127 23.290 1.00 93.12 94 GLU A C 1
ATOM 756 O O . GLU A 1 94 ? -19.239 10.681 23.933 1.00 93.12 94 GLU A O 1
ATOM 761 N N . SER A 1 95 ? -18.304 8.794 23.196 1.00 91.44 95 SER A N 1
ATOM 762 C CA . SER A 1 95 ? -19.277 7.918 23.865 1.00 91.44 95 SER A CA 1
ATOM 763 C C . SER A 1 95 ? -18.977 7.695 25.353 1.00 91.44 95 SER A C 1
ATOM 765 O O . SER A 1 95 ? -19.760 7.023 26.028 1.00 91.44 95 SER A O 1
ATOM 767 N N . GLY A 1 96 ? -17.826 8.157 25.858 1.00 88.12 96 GLY A N 1
ATOM 768 C CA . GLY A 1 96 ? -17.373 7.908 27.231 1.00 88.12 96 GLY A CA 1
ATOM 769 C C . GLY A 1 96 ? -17.163 6.425 27.571 1.00 88.12 96 GLY A C 1
ATOM 770 O O . GLY A 1 96 ? -17.203 6.044 28.743 1.00 88.12 96 GLY A O 1
ATOM 771 N N . LYS A 1 97 ? -16.983 5.558 26.564 1.00 86.62 97 LYS A N 1
ATOM 772 C CA . LYS A 1 97 ? -16.796 4.113 26.767 1.00 86.62 97 LYS A CA 1
ATOM 773 C C . LYS A 1 97 ? -15.325 3.805 27.035 1.00 86.62 97 LYS A C 1
ATOM 775 O O . LYS A 1 97 ? -14.441 4.418 26.453 1.00 86.62 97 LYS A O 1
ATOM 780 N N . LYS A 1 98 ? -15.066 2.812 27.893 1.00 80.44 98 LYS A N 1
ATOM 781 C CA . LYS A 1 98 ? -13.697 2.363 28.208 1.00 80.44 98 LYS A CA 1
ATOM 782 C C . LYS A 1 98 ? -13.019 1.638 27.044 1.00 80.44 98 LYS A C 1
ATOM 784 O O . LYS A 1 98 ? -11.802 1.672 26.946 1.00 80.44 98 LYS A O 1
ATOM 789 N N . GLU A 1 99 ? -13.809 0.984 26.196 1.00 82.31 99 GLU A N 1
ATOM 790 C CA . GLU A 1 99 ? -13.340 0.227 25.038 1.00 82.31 99 GLU A CA 1
ATOM 791 C C . GLU A 1 99 ? -14.313 0.392 23.869 1.00 82.31 99 GLU A C 1
ATOM 793 O O . GLU A 1 99 ? -15.495 0.720 24.042 1.00 82.31 99 GLU A O 1
ATOM 798 N N . THR A 1 100 ? -13.813 0.144 22.664 1.00 85.00 100 THR A N 1
ATOM 799 C CA . THR A 1 100 ? -14.630 0.098 21.457 1.00 85.00 100 THR A CA 1
ATOM 800 C C . THR A 1 100 ? -15.465 -1.183 21.412 1.00 85.00 100 THR A C 1
ATOM 802 O O . THR A 1 100 ? -15.050 -2.255 21.854 1.00 85.00 100 THR A O 1
ATOM 805 N N . PHE A 1 101 ? -16.685 -1.084 20.881 1.00 84.44 101 PHE A N 1
ATOM 806 C CA . PHE A 1 101 ? -17.571 -2.240 20.774 1.00 84.44 101 PHE A CA 1
ATOM 807 C C . PHE A 1 101 ? -17.008 -3.257 19.775 1.00 84.44 101 PHE A C 1
ATOM 809 O O . PHE A 1 101 ? -16.823 -2.930 18.608 1.00 84.44 101 PHE A O 1
ATOM 816 N N . GLY A 1 102 ? -16.760 -4.489 20.223 1.00 88.50 102 GLY A N 1
ATOM 817 C CA . GLY A 1 102 ? -16.238 -5.538 19.349 1.00 88.50 102 GLY A CA 1
ATOM 818 C C . GLY A 1 102 ? -14.795 -5.286 18.899 1.00 88.50 102 GLY A C 1
ATOM 819 O O . GLY A 1 102 ? -14.492 -5.433 17.716 1.00 88.50 102 GLY A O 1
ATOM 820 N N . ASN A 1 103 ? -13.900 -4.917 19.824 1.00 88.06 103 ASN A N 1
ATOM 821 C CA . ASN A 1 103 ? -12.490 -4.651 19.515 1.00 88.06 103 ASN A CA 1
ATOM 822 C C . ASN A 1 103 ? -11.833 -5.800 18.724 1.00 88.06 103 ASN A C 1
ATOM 824 O O . ASN A 1 103 ? -11.273 -5.573 17.657 1.00 88.06 103 ASN A O 1
ATOM 828 N N . LEU A 1 104 ? -12.006 -7.048 19.181 1.00 90.00 104 LEU A N 1
ATOM 829 C CA . LEU A 1 104 ? -11.477 -8.232 18.495 1.00 90.00 104 LEU A CA 1
ATOM 830 C C . LEU A 1 104 ? -12.021 -8.367 17.063 1.00 90.00 104 LEU A C 1
ATOM 832 O O . LEU A 1 104 ? -11.256 -8.553 16.123 1.00 90.00 104 LEU A O 1
ATOM 836 N N . SER A 1 105 ? -13.341 -8.234 16.880 1.00 93.12 105 SER A N 1
ATOM 837 C CA . SER A 1 105 ? -13.966 -8.321 15.555 1.00 93.12 105 SER A CA 1
ATOM 838 C C . SER A 1 105 ? -13.499 -7.212 14.615 1.00 93.12 105 SER A C 1
ATOM 840 O O . SER A 1 105 ? -13.331 -7.466 13.428 1.00 93.12 105 SER A O 1
ATOM 842 N N . MET A 1 106 ? -13.244 -6.005 15.130 1.00 92.88 106 MET A N 1
ATOM 843 C CA . MET A 1 106 ? -12.704 -4.912 14.321 1.00 92.88 106 MET A CA 1
ATOM 844 C C . MET A 1 106 ? -11.244 -5.146 13.931 1.00 92.88 106 MET A C 1
ATOM 846 O O . MET A 1 106 ? -10.877 -4.837 12.803 1.00 92.88 106 MET A O 1
ATOM 850 N N . ILE A 1 107 ? -10.429 -5.735 14.813 1.00 92.50 107 ILE A N 1
ATOM 851 C CA . ILE A 1 107 ? -9.058 -6.144 14.472 1.00 92.50 107 ILE A CA 1
ATOM 852 C C . ILE A 1 107 ? -9.085 -7.165 13.328 1.00 92.50 107 ILE A C 1
ATOM 854 O O . ILE A 1 107 ? -8.391 -6.972 12.335 1.00 92.50 107 ILE A O 1
ATOM 858 N N . TYR A 1 108 ? -9.928 -8.199 13.424 1.00 93.12 108 TYR A N 1
ATOM 859 C CA . TYR A 1 108 ? -10.060 -9.205 12.364 1.00 93.12 108 TYR A CA 1
ATOM 860 C C . TYR A 1 108 ? -10.654 -8.664 11.066 1.00 93.12 108 TYR A C 1
ATOM 862 O O . TYR A 1 108 ? -10.313 -9.167 10.009 1.00 93.12 108 TYR A O 1
ATOM 870 N N . ALA A 1 109 ? -11.528 -7.658 11.121 1.00 92.69 109 ALA A N 1
ATOM 871 C CA . ALA A 1 109 ? -12.072 -7.038 9.915 1.00 92.69 109 ALA A CA 1
ATOM 872 C C . ALA A 1 109 ? -11.044 -6.170 9.166 1.00 92.69 109 ALA A C 1
ATOM 874 O O . ALA A 1 109 ? -11.223 -5.910 7.980 1.00 92.69 109 ALA A O 1
ATOM 875 N N . MET A 1 110 ? -10.004 -5.685 9.855 1.00 90.94 110 MET A N 1
ATOM 876 C CA . MET A 1 110 ? -8.917 -4.923 9.232 1.00 90.94 110 MET A CA 1
ATOM 877 C C . MET A 1 110 ? -7.808 -5.815 8.651 1.00 90.94 110 MET A C 1
ATOM 879 O O . MET A 1 110 ? -7.059 -5.335 7.801 1.00 90.94 110 MET A O 1
ATOM 883 N N . LEU A 1 111 ? -7.670 -7.049 9.151 1.00 86.06 111 LEU A N 1
ATOM 884 C CA . LEU A 1 111 ? -6.680 -8.053 8.735 1.00 86.06 111 LEU A CA 1
ATOM 885 C C . LEU A 1 111 ? -7.100 -8.762 7.444 1.00 86.06 111 LEU A C 1
ATOM 887 O O . LEU A 1 111 ? -6.203 -8.946 6.593 1.00 86.06 111 LEU A O 1
#

Sequence (111 aa):
IMMMKNYSLNYDQINLFSWSVCITVILLLLSLPVLAGAITMLLFDRNFNTSFFDPMGGGDPILYQHLFWFFGHPEVYILILPGFGLISQIIMNESGKKETFGNLSMIYAML

Radius of gyration: 20.13 Å; chains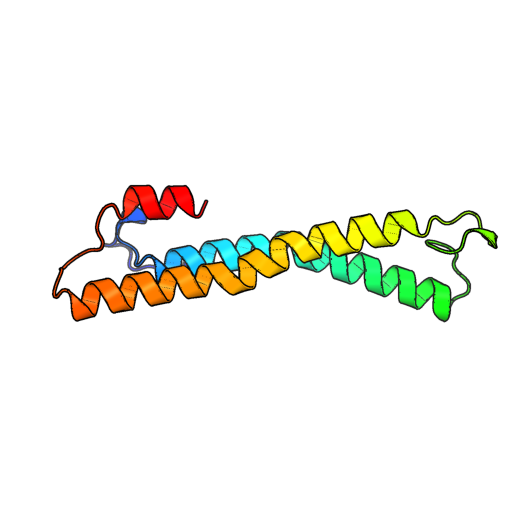: 1; bounding box: 38×20×61 Å

Secondary structure (DSSP, 8-state):
--TTS-TTS-GGGS-HHHHHHHHHHHHHHHHHHHHHHHHHHHHHHHHS---SS-GGGT--HHHHHHHHHHHHHHHHHHHHHHHHHHHHHHHHHHTT-SS-TTHHHHHHHH-

Organism: NCBI:txid85658

pLDDT: mean 93.41, std 4.91, range [80.44, 98.31]

Foldseek 3Di:
DVPPDDPPDDPLRDQQLVLLVVLLVVLCVVLVVLVVVLVVVVVCVVPVVDPQPPVVNPHNVVVSVVSVVSNVVSVVSSVCSSVVSVVQVVCCVVVVHPHGDPSVVSSVVSD